Protein AF-A0A935S540-F1 (afdb_monomer)

Structure (mmCIF, N/CA/C/O backbone):
data_AF-A0A935S540-F1
#
_entry.id   AF-A0A935S540-F1
#
loop_
_atom_site.group_PDB
_atom_site.id
_atom_site.type_symbol
_atom_site.label_atom_id
_atom_site.label_alt_id
_atom_site.label_comp_id
_atom_site.label_asym_id
_atom_site.label_entity_id
_atom_site.label_seq_id
_atom_site.pdbx_PDB_ins_code
_atom_site.Cartn_x
_atom_site.Cartn_y
_atom_site.Cartn_z
_atom_site.occupancy
_atom_site.B_iso_or_equiv
_atom_site.auth_seq_id
_atom_site.auth_comp_id
_atom_site.auth_asym_id
_atom_site.auth_atom_id
_atom_site.pdbx_PDB_model_num
ATOM 1 N N . MET A 1 1 ? -3.374 -8.978 -16.978 1.00 36.25 1 MET A N 1
ATOM 2 C CA . MET A 1 1 ? -3.729 -9.030 -15.547 1.00 36.25 1 MET A CA 1
ATOM 3 C C . MET A 1 1 ? -2.697 -9.935 -14.900 1.00 36.25 1 MET A C 1
ATOM 5 O O . MET A 1 1 ? -2.784 -11.145 -15.081 1.00 36.25 1 MET A O 1
ATOM 9 N N . VAL A 1 2 ? -1.645 -9.341 -14.332 1.00 32.84 2 VAL A N 1
ATOM 10 C CA . VAL A 1 2 ? -0.536 -10.065 -13.690 1.00 32.84 2 VAL A CA 1
ATOM 11 C C . VAL A 1 2 ? -1.132 -10.943 -12.593 1.00 32.84 2 VAL A C 1
ATOM 13 O O . VAL A 1 2 ? -1.870 -10.449 -11.747 1.00 32.84 2 VAL A O 1
ATOM 16 N N . LYS A 1 3 ? -0.917 -12.255 -12.696 1.00 37.84 3 LYS A N 1
ATOM 17 C CA . LYS A 1 3 ? -1.525 -13.280 -11.833 1.00 37.84 3 LYS A CA 1
ATOM 18 C C . LYS A 1 3 ? -0.483 -13.985 -10.958 1.00 37.84 3 LYS A C 1
ATOM 20 O O . LYS A 1 3 ? -0.711 -15.105 -10.514 1.00 37.84 3 LYS A O 1
ATOM 25 N N . GLU A 1 4 ? 0.631 -13.308 -10.698 1.00 41.78 4 GLU A N 1
ATOM 26 C CA . GLU A 1 4 ? 1.604 -13.687 -9.679 1.00 41.78 4 GLU A CA 1
ATOM 27 C C . GLU A 1 4 ? 1.694 -12.566 -8.640 1.00 41.78 4 GLU A C 1
ATOM 29 O O . GLU A 1 4 ? 1.962 -11.414 -8.981 1.00 41.78 4 GLU A O 1
ATOM 34 N N . ASN A 1 5 ? 1.421 -12.922 -7.379 1.00 46.16 5 ASN A N 1
ATOM 35 C CA . ASN A 1 5 ? 1.520 -12.046 -6.214 1.00 46.16 5 ASN A CA 1
ATOM 36 C C . ASN A 1 5 ? 2.897 -11.372 -6.182 1.00 46.16 5 ASN A C 1
ATOM 38 O O . ASN A 1 5 ? 3.909 -12.053 -6.010 1.00 46.16 5 ASN A O 1
ATOM 42 N N . LEU A 1 6 ? 2.926 -10.036 -6.205 1.00 43.47 6 LEU A N 1
ATOM 43 C CA . LEU A 1 6 ? 4.128 -9.228 -5.934 1.00 43.47 6 LEU A CA 1
ATOM 44 C C . LEU A 1 6 ? 4.790 -9.575 -4.581 1.00 43.47 6 LEU A C 1
ATOM 46 O O . LEU A 1 6 ? 5.958 -9.264 -4.364 1.00 43.47 6 LEU A O 1
ATOM 50 N N . GLU A 1 7 ? 4.074 -10.282 -3.702 1.00 39.91 7 GLU A N 1
ATOM 51 C CA . GLU A 1 7 ? 4.559 -10.833 -2.435 1.00 39.91 7 GLU A CA 1
ATOM 52 C C . GLU A 1 7 ? 5.747 -11.805 -2.575 1.00 39.91 7 GLU A C 1
ATOM 54 O O . GLU A 1 7 ? 6.586 -11.871 -1.674 1.00 39.91 7 GLU A O 1
ATOM 59 N N . THR A 1 8 ? 5.857 -12.556 -3.683 1.00 41.34 8 THR A N 1
ATOM 60 C CA . THR A 1 8 ? 6.973 -13.506 -3.883 1.00 41.34 8 THR A CA 1
ATOM 61 C C . THR A 1 8 ? 8.304 -12.814 -4.157 1.00 41.34 8 THR A C 1
ATOM 63 O O . THR A 1 8 ? 9.352 -13.448 -4.060 1.00 41.34 8 THR A O 1
ATOM 66 N N . LEU A 1 9 ? 8.263 -11.525 -4.501 1.00 43.78 9 LEU A N 1
ATOM 67 C CA . LEU A 1 9 ? 9.430 -10.684 -4.751 1.00 43.78 9 LEU A CA 1
ATOM 68 C C . LEU A 1 9 ? 9.761 -9.780 -3.556 1.00 43.78 9 LEU A C 1
ATOM 70 O O . LEU A 1 9 ? 10.653 -8.956 -3.659 1.00 43.78 9 LEU A O 1
ATOM 74 N N . THR A 1 10 ? 9.050 -9.854 -2.433 1.00 45.28 10 THR A N 1
ATOM 75 C CA . THR A 1 10 ? 9.336 -8.986 -1.273 1.00 45.28 10 THR A CA 1
ATOM 76 C C . THR A 1 10 ? 9.579 -9.759 0.012 1.00 45.28 10 THR A C 1
ATOM 78 O O . THR A 1 10 ? 10.166 -9.219 0.944 1.00 45.28 10 THR A O 1
ATOM 81 N N . THR A 1 11 ? 9.207 -11.039 0.060 1.00 40.84 11 THR A N 1
ATOM 82 C CA . THR A 1 11 ? 9.425 -11.899 1.225 1.00 40.84 11 THR A CA 1
ATOM 83 C C . THR A 1 11 ? 10.006 -13.239 0.796 1.00 40.84 11 THR A C 1
ATOM 85 O O . THR A 1 11 ? 9.608 -13.793 -0.229 1.00 40.84 11 THR A O 1
ATOM 88 N N . ASN A 1 12 ? 10.981 -13.734 1.569 1.00 39.28 12 ASN A N 1
ATOM 89 C CA . ASN A 1 12 ? 11.615 -15.043 1.403 1.00 39.28 12 ASN A CA 1
ATOM 90 C C . ASN A 1 12 ? 10.596 -16.094 0.939 1.00 39.28 12 ASN A C 1
ATOM 92 O O . ASN A 1 12 ? 9.595 -16.357 1.606 1.00 39.28 12 ASN A O 1
ATOM 96 N N . SER A 1 13 ? 10.879 -16.697 -0.209 1.00 38.62 13 SER A N 1
ATOM 97 C CA . SER A 1 13 ? 10.017 -17.543 -1.040 1.00 38.62 13 SER A CA 1
ATOM 98 C C . SER A 1 13 ? 9.608 -18.896 -0.427 1.00 38.62 13 SER A C 1
ATOM 100 O O . SER A 1 13 ? 9.305 -19.841 -1.151 1.00 38.62 13 SER A O 1
ATOM 102 N N . ILE A 1 14 ? 9.549 -19.010 0.902 1.00 40.66 14 ILE A N 1
ATOM 103 C CA . ILE A 1 14 ? 9.266 -20.264 1.615 1.00 40.66 14 ILE A CA 1
ATOM 104 C C . ILE A 1 14 ? 7.840 -20.305 2.195 1.00 40.66 14 ILE A C 1
ATOM 106 O O . ILE A 1 14 ? 7.310 -21.389 2.422 1.00 40.66 14 ILE A O 1
ATOM 110 N N . VAL A 1 15 ? 7.149 -19.172 2.371 1.00 39.34 15 VAL A N 1
ATOM 111 C CA . VAL A 1 15 ? 5.848 -19.145 3.077 1.00 39.34 15 VAL A CA 1
ATOM 112 C C . VAL A 1 15 ? 4.695 -18.748 2.148 1.00 39.34 15 VAL A C 1
ATOM 114 O O . VAL A 1 15 ? 3.981 -17.771 2.366 1.00 39.34 15 VAL A O 1
ATOM 117 N N . LYS A 1 16 ? 4.495 -19.516 1.071 1.00 35.31 16 LYS A N 1
ATOM 118 C CA . LYS A 1 16 ? 3.289 -19.413 0.230 1.00 35.31 16 LYS A CA 1
ATOM 119 C C . LYS A 1 16 ? 2.093 -20.036 0.975 1.00 35.31 16 LYS A C 1
ATOM 121 O O . LYS A 1 16 ? 2.147 -21.203 1.347 1.00 35.31 16 LYS A O 1
ATOM 126 N N . ASN A 1 17 ? 1.009 -19.274 1.149 1.00 40.09 17 ASN A N 1
ATOM 127 C CA . ASN A 1 17 ? -0.335 -19.751 1.531 1.00 40.09 17 ASN A CA 1
ATOM 128 C C . ASN A 1 17 ? -0.439 -20.665 2.762 1.00 40.09 17 ASN A C 1
ATOM 130 O O . ASN A 1 17 ? -1.097 -21.705 2.734 1.00 40.09 17 ASN A O 1
ATOM 134 N N . THR A 1 18 ? 0.138 -20.259 3.886 1.00 36.25 18 THR A N 1
ATOM 135 C CA . THR A 1 18 ? -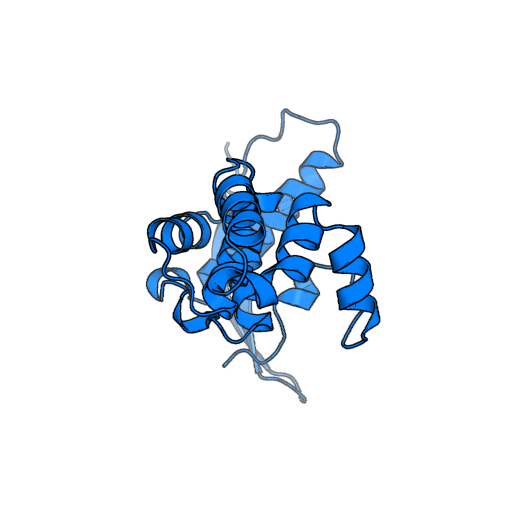0.146 -20.923 5.160 1.00 36.25 18 THR A CA 1
ATOM 136 C C . THR A 1 18 ? -0.569 -19.896 6.197 1.00 36.25 18 THR A C 1
ATOM 138 O O . THR A 1 18 ? -0.041 -18.789 6.228 1.00 36.25 18 THR A O 1
ATOM 141 N N . LYS A 1 19 ? -1.476 -20.288 7.103 1.00 38.88 19 LYS A N 1
ATOM 142 C CA . LYS A 1 19 ? -1.792 -19.550 8.345 1.00 38.88 19 LYS A CA 1
ATOM 143 C C . LYS A 1 19 ? -0.531 -19.132 9.131 1.00 38.88 19 LYS A C 1
ATOM 145 O O . LYS A 1 19 ? -0.594 -18.240 9.964 1.00 38.88 19 LYS A O 1
ATOM 150 N N . TYR A 1 20 ? 0.619 -19.752 8.851 1.00 34.72 20 TYR A N 1
ATOM 151 C CA . TYR A 1 20 ? 1.930 -19.376 9.373 1.00 34.72 20 TYR A CA 1
ATOM 152 C C . TYR A 1 20 ? 2.442 -18.012 8.880 1.00 34.72 20 TYR A C 1
ATOM 154 O O . TYR A 1 20 ? 3.154 -17.359 9.635 1.00 34.72 20 TYR A O 1
ATOM 162 N N . LYS A 1 21 ? 2.067 -17.539 7.679 1.00 39.66 21 LYS A N 1
ATOM 163 C CA . LYS A 1 21 ? 2.418 -16.189 7.191 1.00 39.66 21 LYS A CA 1
ATOM 164 C C . LYS A 1 21 ? 1.768 -15.103 8.051 1.00 39.66 21 LYS A C 1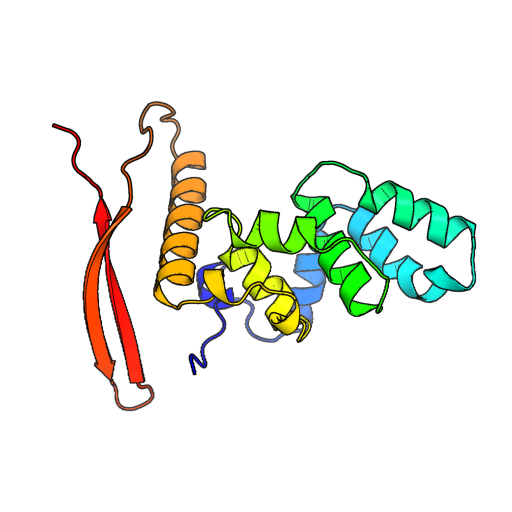
ATOM 166 O O . LYS A 1 21 ? 2.434 -14.142 8.415 1.00 39.66 21 LYS A O 1
ATOM 171 N N . ASP A 1 22 ? 0.506 -15.294 8.432 1.00 45.59 22 ASP A N 1
ATOM 172 C CA . ASP A 1 22 ? -0.214 -14.363 9.310 1.00 45.59 22 ASP A CA 1
ATOM 173 C C . ASP A 1 22 ? 0.398 -14.337 10.718 1.00 45.59 22 ASP A C 1
ATOM 175 O O . ASP A 1 22 ? 0.541 -13.273 11.311 1.00 45.59 22 ASP A O 1
ATOM 179 N N . VAL A 1 23 ? 0.832 -15.494 11.232 1.00 40.94 23 VAL A N 1
ATOM 180 C CA . VAL A 1 23 ? 1.499 -15.608 12.542 1.00 40.94 23 VAL A CA 1
ATOM 181 C C . VAL A 1 23 ? 2.906 -14.991 12.534 1.00 40.94 23 VAL A C 1
ATOM 183 O O . VAL A 1 23 ? 3.285 -14.335 13.501 1.00 40.94 23 VAL A O 1
ATOM 186 N N . LEU A 1 24 ? 3.676 -15.154 11.453 1.00 37.06 24 LEU A N 1
ATOM 187 C CA . LEU A 1 24 ? 4.988 -14.513 11.300 1.00 37.06 24 LEU A CA 1
ATOM 188 C C . LEU A 1 24 ? 4.855 -12.993 11.128 1.00 37.06 24 LEU A C 1
ATOM 190 O O . LEU A 1 24 ? 5.550 -12.251 11.813 1.00 37.06 24 LEU A O 1
ATOM 194 N N . ASN A 1 25 ? 3.899 -12.530 10.317 1.00 48.19 25 ASN A N 1
ATOM 195 C CA . ASN A 1 25 ? 3.610 -11.103 10.161 1.00 48.19 25 ASN A CA 1
ATOM 196 C C . ASN A 1 25 ? 3.117 -10.458 11.463 1.00 48.19 25 ASN A C 1
ATOM 198 O O . ASN A 1 25 ? 3.492 -9.326 11.744 1.00 48.19 25 ASN A O 1
ATOM 202 N N . LEU A 1 26 ? 2.325 -11.159 12.284 1.00 45.06 26 LEU A N 1
ATOM 203 C CA . LEU A 1 26 ? 1.968 -10.683 13.625 1.00 45.06 26 LEU A CA 1
ATOM 204 C C . LEU A 1 26 ? 3.214 -10.544 14.514 1.00 45.06 26 LEU A C 1
ATOM 206 O O . LEU A 1 26 ? 3.330 -9.571 15.245 1.00 45.06 26 LEU A O 1
ATOM 210 N N . ASN A 1 27 ? 4.178 -11.462 14.446 1.00 43.59 27 ASN A N 1
ATOM 211 C CA . ASN A 1 27 ? 5.395 -11.364 15.262 1.00 43.59 27 ASN A CA 1
ATOM 212 C C . ASN A 1 27 ? 6.397 -10.303 14.765 1.00 43.59 27 ASN A C 1
ATOM 214 O O . ASN A 1 27 ? 7.197 -9.819 15.564 1.00 43.59 27 ASN A O 1
ATOM 218 N N . GLU A 1 28 ? 6.353 -9.924 13.485 1.00 50.78 28 GLU A N 1
ATOM 219 C CA . GLU A 1 28 ? 7.199 -8.866 12.909 1.00 50.78 28 GLU A CA 1
ATOM 220 C C . GLU A 1 28 ? 6.551 -7.472 12.949 1.00 50.78 28 GLU A C 1
ATOM 222 O O . GLU A 1 28 ? 7.249 -6.454 12.928 1.00 50.78 28 GLU A O 1
ATOM 227 N N . GLN A 1 29 ? 5.220 -7.394 13.040 1.00 59.34 29 GLN A N 1
ATOM 228 C CA . GLN A 1 29 ? 4.514 -6.130 13.222 1.00 59.34 29 GLN A CA 1
ATOM 229 C C . GLN A 1 29 ? 4.789 -5.556 14.612 1.00 59.34 29 GLN A C 1
ATOM 231 O O . GLN A 1 29 ? 4.805 -6.261 15.623 1.00 59.34 29 GLN A O 1
ATOM 236 N N . GLN A 1 30 ? 4.987 -4.235 14.676 1.00 71.50 30 GLN A N 1
ATOM 237 C CA . GLN A 1 30 ? 5.183 -3.561 15.956 1.00 71.50 30 GLN A CA 1
ATOM 238 C C . GLN A 1 30 ? 4.014 -3.890 16.893 1.00 71.50 30 GLN A C 1
ATOM 240 O O . GLN A 1 30 ? 2.857 -3.759 16.500 1.00 71.50 30 GLN A O 1
ATOM 245 N N . LEU A 1 31 ? 4.318 -4.267 18.143 1.00 81.75 31 LEU A N 1
ATOM 246 C CA . LEU A 1 31 ? 3.348 -4.684 19.171 1.00 81.75 31 LEU A CA 1
ATOM 247 C C . LEU A 1 31 ? 2.075 -3.820 19.203 1.00 81.75 31 LEU A C 1
ATOM 249 O O . LEU A 1 31 ? 0.972 -4.338 19.353 1.00 81.75 31 LEU A O 1
ATOM 253 N N . LEU A 1 32 ? 2.217 -2.505 19.015 1.00 86.06 32 LEU A N 1
ATOM 254 C CA . LEU A 1 32 ? 1.108 -1.549 18.981 1.00 86.06 32 LEU A CA 1
ATOM 255 C C . LEU A 1 32 ? 0.094 -1.810 17.854 1.00 86.06 32 LEU A C 1
ATOM 257 O O . LEU A 1 32 ? -1.106 -1.655 18.076 1.00 86.06 32 LEU A O 1
ATOM 261 N N . VAL A 1 33 ? 0.552 -2.223 16.672 1.00 86.50 33 VAL A N 1
ATOM 262 C CA . VAL A 1 33 ? -0.308 -2.583 15.534 1.00 86.50 33 VAL A CA 1
ATOM 263 C C . VAL A 1 33 ? -1.081 -3.865 15.843 1.00 86.50 33 VAL A C 1
ATOM 265 O O . VAL A 1 33 ? -2.287 -3.916 15.613 1.00 86.50 33 VAL A O 1
ATOM 268 N N . ASN A 1 34 ? -0.434 -4.862 16.454 1.00 87.31 34 ASN A N 1
ATOM 269 C CA . ASN A 1 34 ? -1.106 -6.099 16.871 1.00 87.31 34 ASN A CA 1
ATOM 270 C C . ASN A 1 34 ? -2.201 -5.826 17.902 1.00 87.31 34 ASN A C 1
ATOM 272 O O . ASN A 1 34 ? -3.318 -6.326 17.777 1.00 87.31 34 ASN A O 1
ATOM 276 N N . PHE A 1 35 ? -1.906 -4.987 18.900 1.00 89.44 35 PHE A N 1
ATOM 277 C CA . PHE A 1 35 ? -2.911 -4.553 19.868 1.00 89.44 35 PHE A CA 1
ATOM 278 C C . PHE A 1 35 ? -4.076 -3.834 19.186 1.00 89.44 35 PHE A C 1
ATOM 280 O O . PHE A 1 35 ? -5.231 -4.126 19.491 1.00 89.44 35 PHE A O 1
ATOM 287 N N . ALA A 1 36 ? -3.801 -2.943 18.230 1.00 91.94 36 ALA A N 1
ATOM 288 C CA . ALA A 1 36 ? -4.851 -2.284 17.463 1.00 91.94 36 ALA A CA 1
ATOM 289 C C . ALA A 1 36 ? -5.694 -3.282 16.652 1.00 91.94 36 ALA A C 1
ATOM 291 O O . ALA A 1 36 ? -6.910 -3.123 16.582 1.00 91.94 36 ALA A O 1
ATOM 292 N N . HIS A 1 37 ? -5.082 -4.328 16.092 1.00 90.88 37 HIS A N 1
ATOM 293 C CA . HIS A 1 37 ? -5.784 -5.386 15.367 1.00 90.88 37 HIS A CA 1
ATOM 294 C C . HIS A 1 37 ? -6.761 -6.145 16.273 1.00 90.88 37 HIS A C 1
ATOM 296 O O . HIS A 1 37 ? -7.925 -6.317 15.920 1.00 90.88 37 HIS A O 1
ATOM 302 N N . ILE A 1 38 ? -6.307 -6.539 17.468 1.00 91.44 38 ILE A N 1
ATOM 303 C CA . ILE A 1 38 ? -7.125 -7.239 18.471 1.00 91.44 38 ILE A CA 1
ATOM 304 C C . ILE A 1 38 ? -8.292 -6.362 18.941 1.00 91.44 38 ILE A C 1
ATOM 306 O O . ILE A 1 38 ? -9.398 -6.856 19.151 1.00 91.44 38 ILE A O 1
ATOM 310 N N . LEU A 1 39 ? -8.055 -5.060 19.107 1.00 93.75 39 LEU A N 1
ATOM 311 C CA . LEU A 1 39 ? -9.043 -4.122 19.640 1.00 93.75 39 LEU A CA 1
ATOM 312 C C . LEU A 1 39 ? -9.992 -3.552 18.581 1.00 93.75 39 LEU A C 1
ATOM 314 O O . LEU A 1 39 ? -11.001 -2.942 18.932 1.00 93.75 39 LEU A O 1
ATOM 318 N N . MET A 1 40 ? -9.705 -3.765 17.297 1.00 93.94 40 MET A N 1
ATOM 319 C CA . MET A 1 40 ? -10.484 -3.219 16.189 1.00 93.94 40 MET A CA 1
ATOM 320 C C . MET A 1 40 ? -11.986 -3.553 16.233 1.00 93.94 40 MET A C 1
ATOM 322 O O . MET A 1 40 ? -12.784 -2.646 15.981 1.00 93.94 40 MET A O 1
ATOM 326 N N . PRO A 1 41 ? -12.425 -4.774 16.613 1.00 94.56 41 PRO A N 1
ATOM 327 C CA . PRO A 1 41 ? -13.852 -5.082 16.750 1.00 94.56 41 PRO A CA 1
ATOM 328 C C . PRO A 1 41 ? -14.582 -4.173 17.748 1.00 94.56 41 PRO A C 1
ATOM 330 O O . PRO A 1 41 ? -15.776 -3.924 17.599 1.00 94.56 41 PRO A O 1
ATOM 333 N N . PHE A 1 42 ? -13.861 -3.637 18.737 1.00 95.38 42 PHE A N 1
ATOM 334 C CA . PHE A 1 42 ? -14.405 -2.761 19.770 1.00 95.38 42 PHE A CA 1
ATOM 335 C C . PHE A 1 42 ? -14.315 -1.273 19.412 1.00 95.38 42 PHE A C 1
ATOM 337 O O . PHE A 1 42 ? -14.774 -0.438 20.187 1.00 95.38 42 PHE A O 1
ATOM 344 N N . TYR A 1 43 ? -13.782 -0.912 18.237 1.00 94.75 43 TYR A N 1
ATOM 345 C CA . TYR A 1 43 ? -13.548 0.484 17.842 1.00 94.75 43 TYR A CA 1
ATOM 346 C C . TYR A 1 43 ? -14.808 1.364 17.912 1.00 94.75 43 TYR A C 1
ATOM 348 O O . TYR A 1 43 ? -14.726 2.548 18.228 1.00 94.75 43 TYR A O 1
ATOM 356 N N . LYS A 1 44 ? -15.986 0.800 17.612 1.00 91.94 44 LYS A N 1
ATOM 357 C CA . LYS A 1 44 ? -17.269 1.530 17.633 1.00 91.94 44 LYS A CA 1
ATOM 358 C C . LYS A 1 44 ? -18.030 1.403 18.955 1.00 91.94 44 LYS A C 1
ATOM 360 O O . LYS A 1 44 ? -18.951 2.181 19.181 1.00 91.94 44 LYS A O 1
ATOM 365 N N . THR A 1 45 ? -17.693 0.419 19.787 1.00 94.44 45 THR A N 1
ATOM 366 C CA . THR A 1 45 ? -18.459 0.064 20.994 1.00 94.44 45 THR A CA 1
ATOM 367 C C . THR A 1 45 ? -17.771 0.490 22.286 1.00 94.44 45 THR A C 1
ATOM 369 O O . THR A 1 45 ? -18.454 0.714 23.278 1.00 94.4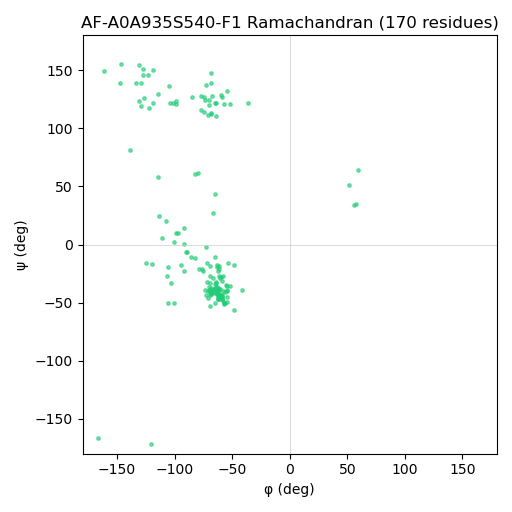4 45 THR A O 1
ATOM 372 N N . ASP A 1 46 ? -16.439 0.595 22.291 1.00 95.94 46 ASP A N 1
ATOM 373 C CA . ASP A 1 46 ? -15.635 0.968 23.454 1.00 95.94 46 ASP A CA 1
ATOM 374 C C . ASP A 1 46 ? -14.792 2.217 23.150 1.00 95.94 46 ASP A C 1
ATOM 376 O O . ASP A 1 46 ? -13.901 2.222 22.296 1.00 95.94 46 ASP A O 1
ATOM 380 N N . GLU A 1 47 ? -15.061 3.289 23.894 1.00 94.75 47 GLU A N 1
ATOM 381 C CA . GLU A 1 47 ? -14.383 4.576 23.743 1.00 94.75 47 GLU A CA 1
ATOM 382 C C . GLU A 1 47 ? -12.880 4.499 24.073 1.00 94.75 47 GLU A C 1
ATOM 384 O O . GLU A 1 47 ? -12.069 5.173 23.437 1.00 94.75 47 GLU A O 1
ATOM 389 N N . LYS A 1 48 ? -12.458 3.647 25.015 1.00 94.12 48 LYS A N 1
ATOM 390 C CA . LYS A 1 48 ? -11.033 3.467 25.340 1.00 94.12 48 LYS A CA 1
ATOM 391 C C . LYS A 1 48 ? -10.302 2.744 24.216 1.00 94.12 48 LYS A C 1
ATOM 393 O O . LYS A 1 48 ? -9.176 3.123 23.886 1.00 94.12 48 LYS A O 1
ATOM 398 N N . ALA A 1 49 ? -10.938 1.736 23.615 1.00 93.50 49 ALA A N 1
ATOM 399 C CA . ALA A 1 49 ? -10.382 1.033 22.460 1.00 93.50 49 ALA A CA 1
ATOM 400 C C . ALA A 1 49 ? -10.188 1.997 21.282 1.00 93.50 49 ALA A C 1
ATOM 402 O O . ALA A 1 49 ? -9.097 2.068 20.710 1.00 93.50 49 ALA A O 1
ATOM 403 N N . LYS A 1 50 ? -11.206 2.815 20.991 1.00 94.75 50 LYS A N 1
ATOM 404 C CA . LYS A 1 50 ? -11.135 3.874 19.980 1.00 94.75 50 LYS A CA 1
ATOM 405 C C . LYS A 1 50 ? -9.989 4.851 20.241 1.00 94.75 50 LYS A C 1
ATOM 407 O O . LYS A 1 50 ? -9.161 5.074 19.362 1.00 94.75 50 LYS A O 1
ATOM 412 N N . GLN A 1 51 ? -9.885 5.383 21.460 1.00 94.00 51 GLN A N 1
ATOM 413 C CA . GLN A 1 51 ? -8.825 6.326 21.829 1.00 94.00 51 GLN A CA 1
ATOM 414 C C . GLN A 1 51 ? -7.422 5.738 21.680 1.00 94.00 51 GLN A C 1
ATOM 416 O O . GLN A 1 51 ? -6.500 6.451 21.278 1.00 94.00 51 GLN A O 1
ATOM 421 N N . LEU A 1 52 ? -7.233 4.459 22.013 1.00 91.94 52 LEU A N 1
ATOM 422 C CA . LEU A 1 52 ? -5.951 3.789 21.816 1.00 91.94 52 LEU A CA 1
ATOM 423 C C . LEU A 1 52 ? -5.622 3.684 20.324 1.00 91.94 52 LEU A C 1
ATOM 425 O O . LEU A 1 52 ? -4.539 4.092 19.909 1.00 91.94 52 LEU A O 1
ATOM 429 N N . ILE A 1 53 ? -6.564 3.189 19.521 1.00 94.00 53 ILE A N 1
ATOM 430 C CA . ILE A 1 53 ? -6.395 3.015 18.075 1.00 94.00 53 ILE A CA 1
ATOM 431 C C . ILE A 1 53 ? -6.090 4.361 17.402 1.00 94.00 53 ILE A C 1
ATOM 433 O O . ILE A 1 53 ? -5.131 4.460 16.636 1.00 94.00 53 ILE A O 1
ATOM 437 N N . ASP A 1 54 ? -6.817 5.421 17.760 1.00 92.50 54 ASP A N 1
ATOM 438 C CA . ASP A 1 54 ? -6.599 6.773 17.239 1.00 92.50 54 ASP A CA 1
ATOM 439 C C . ASP A 1 54 ? -5.225 7.343 17.640 1.00 92.50 54 ASP A C 1
ATOM 441 O O . ASP A 1 54 ? -4.627 8.116 16.888 1.00 92.50 54 ASP A O 1
ATOM 445 N N . LYS A 1 55 ? -4.696 6.982 18.819 1.00 91.56 55 LYS A N 1
ATOM 446 C CA . LYS A 1 55 ? -3.336 7.359 19.241 1.00 91.56 55 LYS A CA 1
ATOM 447 C C . LYS A 1 55 ? -2.277 6.613 18.439 1.00 91.56 55 LYS A C 1
ATOM 449 O O . LYS A 1 55 ? -1.338 7.247 17.964 1.00 91.56 55 LYS A O 1
ATOM 454 N N . VAL A 1 56 ? -2.437 5.301 18.259 1.00 90.94 56 VAL A N 1
ATOM 455 C CA . VAL A 1 56 ? -1.502 4.476 17.477 1.00 90.94 56 VAL A CA 1
ATOM 456 C C . VAL A 1 56 ? -1.465 4.945 16.019 1.00 90.94 56 VAL A C 1
ATOM 458 O O . VAL A 1 56 ? -0.385 5.113 15.458 1.00 90.94 56 VAL A O 1
ATOM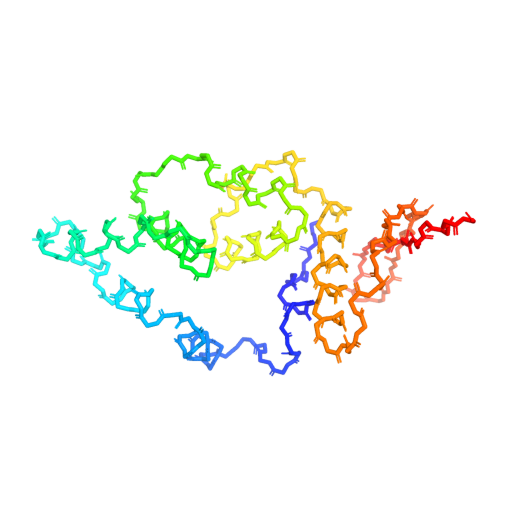 461 N N . ALA A 1 57 ? -2.619 5.279 15.436 1.00 89.94 57 ALA A N 1
ATOM 462 C CA . ALA A 1 57 ? -2.727 5.788 14.067 1.00 89.94 57 ALA A CA 1
ATOM 463 C C . ALA A 1 57 ? -2.019 7.140 13.833 1.00 89.94 57 ALA A C 1
ATOM 465 O O . ALA A 1 57 ? -1.729 7.492 12.691 1.00 89.94 57 ALA A O 1
ATOM 466 N N . LYS A 1 58 ? -1.730 7.911 14.892 1.00 89.69 58 LYS A N 1
ATOM 467 C CA . LYS A 1 58 ? -1.029 9.207 14.811 1.00 89.69 58 LYS A CA 1
ATOM 468 C C . LYS A 1 58 ? 0.492 9.090 14.921 1.00 89.69 58 LYS A C 1
ATOM 470 O O . LYS A 1 58 ? 1.185 10.099 14.767 1.00 89.69 58 LYS A O 1
ATOM 475 N N . ILE A 1 59 ? 1.024 7.902 15.211 1.00 88.06 59 ILE A N 1
ATOM 476 C CA . ILE A 1 59 ? 2.467 7.704 15.342 1.00 88.06 59 ILE A CA 1
ATOM 477 C C . ILE A 1 59 ? 3.112 7.832 13.959 1.00 88.06 59 ILE A C 1
ATOM 479 O O . ILE A 1 59 ? 2.815 7.069 13.043 1.00 88.06 59 ILE A O 1
ATOM 483 N N . LYS A 1 60 ? 4.030 8.796 13.817 1.00 84.25 60 LYS A N 1
ATOM 484 C CA . LYS A 1 60 ? 4.768 9.072 12.575 1.00 84.25 60 LYS A CA 1
ATOM 485 C C . LYS A 1 60 ? 5.932 8.095 12.384 1.00 84.25 60 LYS A C 1
ATOM 487 O O . LYS A 1 60 ? 7.093 8.490 12.383 1.00 84.25 60 LYS A O 1
ATOM 492 N N . ASN A 1 61 ? 5.608 6.815 12.271 1.00 81.62 61 ASN A N 1
ATOM 493 C CA . ASN A 1 61 ? 6.541 5.754 11.916 1.00 81.62 61 ASN A CA 1
ATOM 494 C C . ASN A 1 61 ? 5.896 4.929 10.803 1.00 81.62 61 ASN A C 1
ATOM 496 O O . ASN A 1 61 ? 4.804 4.409 11.009 1.00 81.62 61 ASN A O 1
ATOM 500 N N . ASP A 1 62 ? 6.551 4.791 9.650 1.00 78.50 62 ASP A N 1
ATOM 501 C CA . ASP A 1 62 ? 5.985 4.082 8.496 1.00 78.50 62 ASP A CA 1
ATOM 502 C C . ASP A 1 62 ? 5.660 2.608 8.780 1.00 78.50 62 ASP A C 1
ATOM 504 O O . ASP A 1 62 ? 4.688 2.086 8.235 1.00 78.50 62 ASP A O 1
ATOM 508 N N . GLN A 1 63 ? 6.393 1.966 9.697 1.00 80.56 63 GLN A N 1
ATOM 509 C CA . GLN A 1 63 ? 6.122 0.593 10.141 1.00 80.56 63 GLN A CA 1
ATOM 510 C C . GLN A 1 63 ? 4.833 0.466 10.969 1.00 80.56 63 GLN A C 1
ATOM 512 O O . GLN A 1 63 ? 4.314 -0.636 11.113 1.00 80.56 63 GLN A O 1
ATOM 517 N N . ILE A 1 64 ? 4.310 1.568 11.518 1.00 85.00 64 ILE A N 1
ATOM 518 C CA . ILE A 1 64 ? 3.005 1.608 12.200 1.00 85.00 64 ILE A CA 1
ATOM 519 C C . ILE A 1 64 ? 1.951 2.196 11.269 1.00 85.00 64 ILE A C 1
ATOM 521 O O . ILE A 1 64 ? 0.873 1.636 11.102 1.00 85.00 64 ILE A O 1
ATOM 525 N N . MET A 1 65 ? 2.256 3.345 10.673 1.00 87.50 65 MET A N 1
ATOM 526 C CA . MET A 1 65 ? 1.298 4.189 9.975 1.00 87.50 65 MET A CA 1
ATOM 527 C C . MET A 1 65 ? 0.698 3.486 8.755 1.00 87.50 65 MET A C 1
ATOM 529 O O . MET A 1 65 ? -0.515 3.565 8.562 1.00 87.50 65 MET A O 1
ATOM 533 N N . MET A 1 66 ? 1.500 2.752 7.974 1.00 87.56 66 MET A N 1
ATOM 534 C CA . MET A 1 66 ? 0.983 2.012 6.822 1.00 87.56 66 MET A CA 1
ATOM 535 C C . MET A 1 66 ? 0.092 0.828 7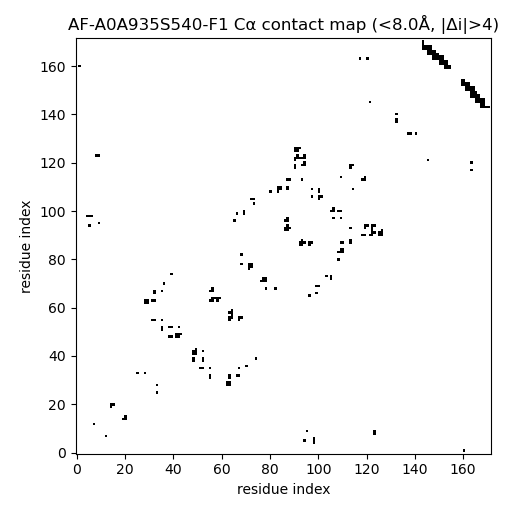.240 1.00 87.56 66 MET A C 1
ATOM 537 O O . MET A 1 66 ? -1.058 0.798 6.793 1.00 87.56 66 MET A O 1
ATOM 541 N N . PRO A 1 67 ? 0.520 -0.100 8.124 1.00 88.94 67 PRO A N 1
ATOM 542 C CA . PRO A 1 67 ? -0.367 -1.165 8.599 1.00 88.94 67 PRO A CA 1
ATOM 543 C C . PRO A 1 67 ? -1.642 -0.643 9.265 1.00 88.94 67 PRO A C 1
ATOM 545 O O . PRO A 1 67 ? -2.726 -1.167 9.018 1.00 88.94 67 PRO A O 1
ATOM 548 N N . MET A 1 68 ? -1.545 0.432 10.055 1.00 91.44 68 MET A N 1
ATOM 549 C CA . MET A 1 68 ? -2.713 1.074 10.661 1.00 91.44 68 MET A CA 1
ATOM 550 C C . MET A 1 68 ? -3.662 1.647 9.611 1.00 91.44 68 MET A C 1
ATOM 552 O O . MET A 1 68 ? -4.871 1.469 9.730 1.00 91.44 68 MET A O 1
ATOM 556 N N . PHE A 1 69 ? -3.144 2.300 8.567 1.00 92.12 69 PHE A N 1
ATOM 557 C CA . PHE A 1 69 ? -3.965 2.799 7.465 1.00 92.12 69 PHE A CA 1
ATOM 558 C C . PHE A 1 69 ? -4.755 1.665 6.797 1.00 92.12 69 PHE A C 1
ATOM 560 O O . PHE A 1 69 ? -5.970 1.781 6.628 1.00 92.12 69 PHE A O 1
ATOM 567 N N . VAL A 1 70 ? -4.086 0.553 6.469 1.00 90.81 70 VAL A N 1
ATOM 568 C CA . VAL A 1 70 ? -4.717 -0.625 5.850 1.00 90.81 70 VAL A CA 1
ATOM 569 C C . VAL A 1 70 ? -5.767 -1.231 6.784 1.00 90.81 70 VAL A C 1
ATOM 571 O O . VAL A 1 70 ? -6.903 -1.456 6.370 1.00 90.81 70 VAL A O 1
ATOM 574 N N . LEU A 1 71 ? -5.431 -1.412 8.065 1.00 91.81 71 LEU A N 1
ATOM 575 C CA . LEU A 1 71 ? -6.328 -1.960 9.083 1.00 91.81 71 LEU A CA 1
ATOM 576 C C . LEU A 1 71 ? -7.603 -1.120 9.251 1.00 91.81 71 LEU A C 1
ATOM 578 O O . LEU A 1 71 ? -8.711 -1.657 9.300 1.00 91.81 71 LEU A O 1
ATOM 582 N N . LEU A 1 72 ? -7.464 0.201 9.320 1.00 92.88 72 LEU A N 1
ATOM 583 C CA . LEU A 1 72 ? -8.587 1.122 9.476 1.00 92.88 72 LEU A CA 1
ATOM 584 C C . LEU A 1 72 ? -9.463 1.150 8.214 1.00 92.88 72 LEU A C 1
ATOM 586 O O . LEU A 1 72 ? -10.689 1.070 8.320 1.00 92.88 72 LEU A O 1
ATOM 590 N N . LYS A 1 73 ? -8.860 1.165 7.014 1.00 91.88 73 LYS A N 1
ATOM 591 C CA . LYS A 1 73 ? -9.606 1.063 5.747 1.00 91.88 73 LYS A CA 1
ATOM 592 C C . LYS A 1 73 ? -10.352 -0.268 5.622 1.00 91.88 73 LYS A C 1
ATOM 594 O O . LYS A 1 73 ? -11.524 -0.252 5.255 1.00 91.88 73 LYS A O 1
ATOM 599 N N . LYS A 1 74 ? -9.734 -1.393 6.002 1.00 92.00 74 LYS A N 1
ATOM 600 C CA . LYS A 1 74 ? -10.374 -2.723 6.044 1.00 92.00 74 LYS A CA 1
ATOM 601 C C . LYS A 1 74 ? -11.647 -2.728 6.891 1.00 92.00 74 LYS A C 1
ATOM 603 O O . LYS A 1 74 ? -12.625 -3.381 6.544 1.00 92.00 74 LYS A O 1
ATOM 608 N N . ASN A 1 75 ? -11.655 -1.955 7.975 1.00 92.12 75 ASN A N 1
ATOM 609 C CA . ASN A 1 75 ? -12.795 -1.825 8.883 1.00 92.12 75 ASN A CA 1
ATOM 610 C C . ASN A 1 75 ? -13.740 -0.668 8.517 1.00 92.12 75 ASN A C 1
ATOM 612 O O . ASN A 1 75 ? -14.602 -0.291 9.313 1.00 92.12 75 ASN A O 1
ATOM 616 N N . SER A 1 76 ? -13.612 -0.120 7.302 1.00 90.75 76 SER A N 1
ATOM 617 C CA . SER A 1 76 ? -14.441 0.977 6.790 1.00 90.75 76 SER A CA 1
ATOM 618 C C . SER A 1 76 ? -14.423 2.218 7.696 1.00 90.75 76 SER A C 1
ATOM 620 O O . SER A 1 76 ? -15.429 2.915 7.833 1.00 90.75 76 SER A O 1
ATOM 622 N N . ILE A 1 77 ? -13.286 2.486 8.344 1.00 90.44 77 ILE A N 1
ATOM 623 C CA . ILE A 1 77 ? -13.065 3.707 9.120 1.00 90.44 77 ILE A CA 1
ATOM 624 C C . ILE A 1 77 ? -12.584 4.793 8.158 1.00 90.44 77 ILE A C 1
ATOM 626 O O . ILE A 1 77 ? -11.637 4.601 7.390 1.00 90.44 77 ILE A O 1
ATOM 630 N N . THR A 1 78 ? -13.262 5.940 8.181 1.00 83.12 78 THR A N 1
ATOM 631 C CA . THR A 1 78 ? -12.936 7.072 7.314 1.00 83.12 78 THR A CA 1
ATOM 632 C C . THR A 1 78 ? -11.558 7.618 7.665 1.00 83.12 78 THR A C 1
ATOM 634 O O . THR A 1 78 ? -11.311 8.057 8.785 1.00 83.12 78 THR A O 1
ATOM 637 N N . LEU A 1 79 ? -10.669 7.620 6.677 1.00 83.06 79 LEU A N 1
ATOM 638 C CA . LEU A 1 79 ? -9.323 8.169 6.769 1.00 83.06 79 LEU A CA 1
ATOM 639 C C . LEU A 1 79 ? -9.091 9.144 5.629 1.00 83.06 79 LEU A C 1
ATOM 641 O O . LEU A 1 79 ? -9.657 8.976 4.550 1.00 83.06 79 LEU A O 1
ATOM 645 N N . ASN A 1 80 ? -8.226 10.126 5.870 1.00 77.56 80 ASN A N 1
ATOM 646 C CA . ASN A 1 80 ? -7.765 11.013 4.817 1.00 77.56 80 ASN A CA 1
ATOM 647 C C . ASN A 1 80 ? -6.891 10.230 3.821 1.00 77.56 80 ASN A C 1
ATOM 649 O O . ASN A 1 80 ? -5.924 9.571 4.211 1.00 77.56 80 ASN A O 1
ATOM 653 N N . ASP A 1 81 ? -7.218 10.334 2.536 1.00 76.00 81 ASP A N 1
ATOM 654 C CA . ASP A 1 81 ? -6.545 9.618 1.452 1.00 76.00 81 ASP A CA 1
ATOM 655 C C . ASP A 1 81 ? -5.141 10.170 1.133 1.00 76.00 81 ASP A C 1
ATOM 657 O O . ASP A 1 81 ? -4.408 9.586 0.333 1.00 76.00 81 ASP A O 1
ATOM 661 N N . THR A 1 82 ? -4.699 11.240 1.810 1.00 87.56 82 THR A N 1
ATOM 662 C CA . THR A 1 82 ? -3.326 11.767 1.701 1.00 87.56 82 THR A CA 1
ATOM 663 C C . THR A 1 82 ? -2.260 10.689 1.925 1.00 87.56 82 THR A C 1
ATOM 665 O O . THR A 1 82 ? -1.229 10.709 1.255 1.00 87.56 82 THR A O 1
ATOM 668 N N . LEU A 1 83 ? -2.501 9.725 2.823 1.00 88.50 83 LEU A N 1
ATOM 669 C CA . LEU A 1 83 ? -1.552 8.638 3.094 1.00 88.50 83 LEU A CA 1
ATOM 670 C C . LEU A 1 83 ? -1.446 7.638 1.937 1.00 88.50 83 LEU A C 1
ATOM 672 O O . LEU A 1 83 ? -0.344 7.189 1.626 1.00 88.50 83 LEU A O 1
ATOM 676 N N . ALA A 1 84 ? -2.555 7.340 1.254 1.00 91.50 84 ALA A N 1
ATOM 677 C CA . ALA A 1 84 ? -2.531 6.467 0.083 1.00 91.50 84 ALA A CA 1
ATOM 678 C C . ALA A 1 84 ? -1.672 7.077 -1.030 1.00 91.50 84 ALA A C 1
ATOM 680 O O . ALA A 1 84 ? -0.804 6.407 -1.588 1.00 91.50 84 ALA A O 1
ATOM 681 N N . ASN A 1 85 ? -1.847 8.376 -1.286 1.00 93.44 85 ASN A N 1
ATOM 682 C CA . ASN A 1 85 ? -1.015 9.112 -2.237 1.00 93.44 85 ASN A CA 1
ATOM 683 C C . ASN A 1 85 ? 0.451 9.186 -1.799 1.00 93.44 85 ASN A C 1
ATOM 685 O O . ASN A 1 85 ? 1.341 9.023 -2.631 1.00 93.44 85 ASN A O 1
ATOM 689 N N . TYR A 1 86 ? 0.719 9.406 -0.509 1.00 91.69 86 TYR A N 1
ATOM 690 C CA . TYR A 1 86 ? 2.080 9.454 0.027 1.00 91.69 86 TYR A CA 1
ATOM 691 C C . TYR A 1 86 ? 2.853 8.157 -0.257 1.00 91.69 86 TYR A C 1
ATOM 693 O O . TYR A 1 86 ? 3.951 8.202 -0.820 1.00 91.69 86 TYR A O 1
ATOM 701 N N . TYR A 1 87 ? 2.258 7.006 0.067 1.00 90.31 87 TYR A N 1
ATOM 702 C CA . TYR A 1 87 ? 2.896 5.706 -0.135 1.00 90.31 87 TYR A CA 1
ATOM 703 C C . TYR A 1 87 ? 2.938 5.279 -1.601 1.00 90.31 87 TYR A C 1
ATOM 705 O O . TYR A 1 87 ? 3.955 4.765 -2.055 1.00 90.31 87 TYR A O 1
ATOM 713 N N . ALA A 1 88 ? 1.886 5.542 -2.377 1.00 92.44 88 ALA A N 1
ATOM 714 C CA . ALA A 1 88 ? 1.868 5.192 -3.795 1.00 92.44 88 ALA A CA 1
ATOM 715 C C . ALA A 1 88 ? 2.857 6.030 -4.624 1.00 92.44 88 ALA A C 1
ATOM 717 O O . ALA A 1 88 ? 3.525 5.515 -5.526 1.00 92.44 88 ALA A O 1
ATOM 718 N N . LYS A 1 89 ? 3.021 7.318 -4.300 1.00 92.31 89 LYS A N 1
ATOM 719 C CA . LYS A 1 89 ? 3.965 8.193 -5.002 1.00 92.31 89 LYS A CA 1
ATOM 720 C C . LYS A 1 89 ? 5.418 7.797 -4.737 1.00 92.31 89 LYS A C 1
ATOM 722 O O . LYS A 1 89 ? 6.226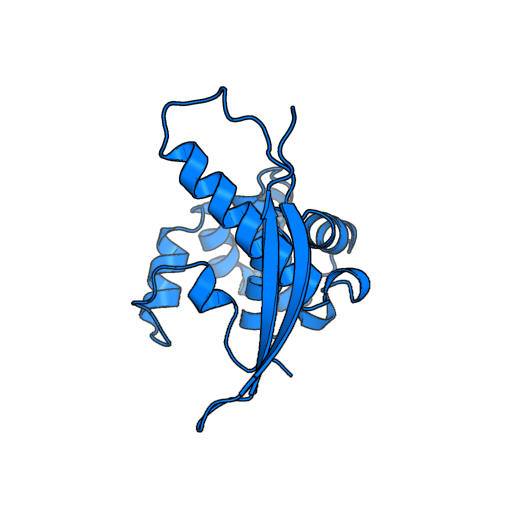 7.841 -5.667 1.00 92.31 89 LYS A O 1
ATOM 727 N N . ASN A 1 90 ? 5.753 7.399 -3.508 1.00 87.12 90 ASN A N 1
ATOM 728 C CA . ASN A 1 90 ? 7.118 7.067 -3.100 1.00 87.12 90 ASN A CA 1
ATOM 729 C C . ASN A 1 90 ? 7.578 5.703 -3.665 1.00 87.12 90 ASN A C 1
ATOM 731 O O . ASN A 1 90 ? 7.090 4.663 -3.230 1.00 87.12 90 ASN A O 1
ATOM 735 N N . PRO A 1 91 ? 8.576 5.659 -4.570 1.00 84.81 91 PRO A N 1
ATOM 736 C CA . PRO A 1 91 ? 9.045 4.405 -5.155 1.00 84.81 91 PRO A CA 1
ATOM 737 C C . PRO A 1 91 ? 9.611 3.397 -4.145 1.00 84.81 91 PRO A C 1
ATOM 739 O O . PRO A 1 91 ? 9.663 2.219 -4.460 1.00 84.81 91 PRO A O 1
ATOM 742 N N . ASN A 1 92 ? 10.040 3.808 -2.952 1.00 80.94 92 ASN A N 1
ATOM 743 C CA . ASN A 1 92 ? 10.595 2.871 -1.965 1.00 80.94 92 ASN A CA 1
ATOM 744 C C . ASN A 1 92 ? 9.510 2.088 -1.213 1.00 80.94 92 ASN A C 1
ATOM 746 O O . ASN A 1 92 ? 9.793 1.035 -0.654 1.00 80.94 92 ASN A O 1
ATOM 750 N N . THR A 1 93 ? 8.278 2.600 -1.183 1.00 82.62 93 THR A N 1
ATOM 751 C CA . THR A 1 93 ? 7.165 2.025 -0.410 1.00 82.62 93 THR A CA 1
ATOM 752 C C . THR A 1 93 ? 5.985 1.611 -1.283 1.00 82.62 93 THR A C 1
ATOM 754 O O . THR A 1 93 ? 5.164 0.814 -0.839 1.00 82.62 93 THR A O 1
ATOM 757 N N . ARG A 1 94 ? 5.917 2.099 -2.528 1.00 88.00 94 ARG A N 1
ATOM 758 C CA . ARG A 1 94 ? 4.824 1.876 -3.482 1.00 88.00 94 ARG A CA 1
ATOM 759 C C . ARG A 1 94 ? 4.420 0.411 -3.617 1.00 88.00 94 ARG A C 1
ATOM 761 O O . ARG A 1 94 ? 3.249 0.105 -3.413 1.00 88.00 94 ARG A O 1
ATOM 768 N N . THR A 1 95 ? 5.351 -0.484 -3.949 1.00 86.38 95 THR A N 1
ATOM 769 C CA . THR A 1 95 ? 5.006 -1.898 -4.150 1.00 86.38 95 THR A CA 1
ATOM 770 C C . THR A 1 95 ? 4.595 -2.580 -2.855 1.00 86.38 95 THR A C 1
ATOM 772 O O . THR A 1 95 ? 3.616 -3.318 -2.863 1.00 86.38 95 THR A O 1
ATOM 775 N N . TYR A 1 96 ? 5.273 -2.295 -1.740 1.00 85.00 96 TYR A N 1
ATOM 776 C CA . TYR A 1 96 ? 4.881 -2.844 -0.440 1.00 85.00 96 TYR A CA 1
ATOM 777 C C . TYR A 1 96 ? 3.459 -2.406 -0.055 1.00 85.00 96 TYR A C 1
ATOM 779 O O . TYR A 1 96 ? 2.621 -3.229 0.302 1.00 85.00 96 TYR A O 1
ATOM 787 N N . PHE A 1 97 ? 3.139 -1.123 -0.236 1.00 88.69 97 PHE A N 1
ATOM 788 C CA . PHE A 1 97 ? 1.794 -0.609 0.006 1.00 88.69 97 PHE A CA 1
ATOM 789 C C . PHE A 1 97 ? 0.747 -1.252 -0.910 1.00 88.69 97 PHE A C 1
ATOM 791 O O . PHE A 1 97 ? -0.322 -1.642 -0.442 1.00 88.69 97 PHE A O 1
ATOM 798 N N . TYR A 1 98 ? 1.058 -1.408 -2.201 1.00 88.81 98 TYR A N 1
ATOM 799 C CA . TYR A 1 98 ? 0.181 -2.101 -3.143 1.00 88.81 98 TYR A CA 1
ATOM 800 C C . TYR A 1 98 ? -0.076 -3.552 -2.707 1.00 88.81 98 TYR A C 1
ATOM 802 O O . TYR A 1 98 ? -1.230 -3.972 -2.687 1.00 88.81 98 TYR A O 1
ATOM 810 N N . SER A 1 99 ? 0.961 -4.294 -2.295 1.00 84.94 99 SER A N 1
ATOM 811 C CA . SER A 1 99 ? 0.809 -5.681 -1.835 1.00 84.94 99 SER A CA 1
ATOM 812 C C . SER A 1 99 ? -0.019 -5.799 -0.555 1.00 84.94 99 SER A C 1
ATOM 814 O O . SER A 1 99 ? -0.848 -6.700 -0.450 1.00 84.94 99 SER A O 1
ATOM 816 N N . GLU A 1 100 ? 0.137 -4.871 0.396 1.00 83.94 100 GLU A N 1
ATOM 817 C CA . GLU A 1 100 ? -0.667 -4.872 1.624 1.00 83.94 100 GLU A CA 1
ATOM 818 C C . GLU A 1 100 ? -2.152 -4.613 1.326 1.00 83.94 100 GLU A C 1
ATOM 820 O O . GLU A 1 100 ? -3.024 -5.250 1.915 1.00 83.94 100 GLU A O 1
ATOM 825 N N . LEU A 1 101 ? -2.457 -3.723 0.373 1.00 88.44 101 LEU A N 1
ATOM 826 C CA . LEU A 1 101 ? -3.831 -3.502 -0.081 1.00 88.44 101 LEU A CA 1
ATOM 827 C C . LEU A 1 101 ? -4.380 -4.695 -0.869 1.00 88.44 101 LEU A C 1
ATOM 829 O O . LEU A 1 101 ? -5.542 -5.051 -0.690 1.00 88.44 101 LEU A O 1
ATOM 833 N N . GLU A 1 102 ? -3.577 -5.313 -1.736 1.00 88.06 102 GLU A N 1
ATOM 834 C CA . GLU A 1 102 ? -3.970 -6.495 -2.512 1.00 88.06 102 GLU A CA 1
ATOM 835 C C . GLU A 1 102 ? -4.353 -7.663 -1.603 1.00 88.06 102 GLU A C 1
ATOM 837 O O . GLU A 1 102 ? -5.417 -8.254 -1.794 1.00 88.06 102 GLU A O 1
ATOM 842 N N . ARG A 1 103 ? -3.563 -7.916 -0.552 1.00 83.81 103 ARG A N 1
ATOM 843 C CA . ARG A 1 103 ? -3.830 -8.961 0.446 1.00 83.81 103 ARG A CA 1
ATOM 844 C C . ARG A 1 103 ? -5.219 -8.843 1.077 1.00 83.81 103 ARG A C 1
ATOM 846 O O . ARG A 1 103 ? -5.877 -9.854 1.313 1.00 83.81 103 ARG A O 1
ATOM 853 N N . ASP A 1 104 ? -5.670 -7.620 1.341 1.00 83.12 104 ASP A N 1
ATOM 854 C CA . ASP A 1 104 ? -6.959 -7.342 1.980 1.00 83.12 104 ASP A CA 1
ATOM 855 C C . ASP A 1 104 ? -8.072 -6.963 0.976 1.00 83.12 104 ASP A C 1
ATOM 857 O O . ASP A 1 104 ? -9.165 -6.577 1.387 1.00 83.12 104 ASP A O 1
ATOM 861 N N . ASN A 1 105 ? -7.839 -7.115 -0.337 1.00 89.06 105 ASN A N 1
ATOM 862 C CA . ASN A 1 105 ? -8.755 -6.726 -1.425 1.00 89.06 105 ASN A CA 1
ATOM 863 C C . ASN A 1 105 ? -9.139 -5.228 -1.423 1.00 89.06 105 ASN A C 1
ATOM 865 O O . ASN A 1 105 ? -10.253 -4.848 -1.781 1.00 89.06 105 ASN A O 1
ATOM 869 N N . LEU A 1 106 ? -8.200 -4.361 -1.040 1.00 91.00 106 LEU A N 1
ATOM 870 C CA . LEU A 1 106 ? -8.353 -2.907 -0.909 1.00 91.00 106 LEU A CA 1
ATOM 871 C C . LEU A 1 106 ? -7.632 -2.115 -2.015 1.00 91.00 106 LEU A C 1
ATOM 873 O O . LEU A 1 106 ? -7.366 -0.923 -1.857 1.00 91.00 106 LEU A O 1
ATOM 877 N N . THR A 1 107 ? -7.312 -2.738 -3.152 1.00 89.69 107 THR A N 1
ATOM 878 C CA . THR A 1 107 ? -6.570 -2.089 -4.256 1.00 89.69 107 THR A CA 1
ATOM 879 C C . THR A 1 107 ? -7.291 -0.881 -4.856 1.00 89.69 107 THR A C 1
ATOM 881 O O . THR A 1 107 ? -6.650 -0.026 -5.458 1.00 89.69 107 THR A O 1
ATOM 884 N N . SER A 1 108 ? -8.604 -0.745 -4.642 1.00 91.81 108 SER A N 1
ATOM 885 C CA . SER A 1 108 ? -9.379 0.446 -5.015 1.00 91.81 108 SER A CA 1
ATOM 886 C C . SER A 1 108 ? -8.928 1.727 -4.303 1.00 91.81 108 SER A C 1
ATOM 888 O O . SER A 1 108 ? -9.157 2.815 -4.826 1.00 91.81 108 SER A O 1
ATOM 890 N N . VAL A 1 109 ? -8.272 1.609 -3.142 1.00 91.62 109 VAL A N 1
ATOM 891 C CA . VAL A 1 109 ? -7.678 2.730 -2.393 1.00 91.62 109 VAL A CA 1
ATOM 892 C C . VAL A 1 109 ? -6.368 3.201 -3.034 1.00 91.62 109 VAL A C 1
ATOM 894 O O . VAL A 1 109 ? -5.932 4.329 -2.808 1.00 91.62 109 VAL A O 1
ATOM 897 N N . PHE A 1 110 ? -5.725 2.352 -3.836 1.00 92.75 110 PHE A N 1
ATOM 898 C CA . PHE A 1 110 ? -4.454 2.678 -4.458 1.00 92.75 110 PHE A CA 1
ATOM 899 C C . PHE A 1 110 ? -4.660 3.631 -5.655 1.00 92.75 110 PHE A C 1
ATOM 901 O O . PHE A 1 110 ? -5.444 3.325 -6.561 1.00 92.75 110 PHE A O 1
ATOM 908 N N . PRO A 1 111 ? -3.952 4.773 -5.723 1.00 94.00 111 PRO A N 1
ATOM 909 C CA . PRO A 1 111 ? -4.078 5.701 -6.842 1.00 94.00 111 PRO A CA 1
ATOM 910 C C . PRO A 1 111 ? -3.610 5.067 -8.159 1.00 94.00 111 PRO A C 1
ATOM 912 O O . PRO A 1 111 ? -2.455 4.663 -8.309 1.00 94.00 111 PRO A O 1
ATOM 915 N N . LYS A 1 112 ? -4.511 5.017 -9.147 1.00 92.56 112 LYS A N 1
ATOM 916 C CA . LYS A 1 112 ? -4.280 4.341 -10.439 1.00 92.56 112 LYS A CA 1
ATOM 917 C C . LYS A 1 112 ? -3.090 4.902 -11.224 1.00 92.56 112 LYS A C 1
ATOM 919 O O . LYS A 1 112 ? -2.459 4.166 -11.973 1.00 92.56 112 LYS A O 1
ATOM 924 N N . GLU A 1 113 ? -2.763 6.178 -11.028 1.00 93.56 113 GLU A N 1
ATOM 925 C CA . GLU A 1 113 ? -1.624 6.860 -11.661 1.00 93.56 113 GLU A CA 1
ATOM 926 C C . GLU A 1 113 ? -0.247 6.287 -11.271 1.00 93.56 113 GLU A C 1
ATOM 928 O O . GLU A 1 113 ? 0.735 6.520 -11.979 1.00 93.56 113 GLU A O 1
ATOM 933 N N . TYR A 1 114 ? -0.172 5.515 -10.178 1.00 93.31 114 TYR A N 1
ATOM 934 C CA . TYR A 1 114 ? 1.051 4.846 -9.717 1.00 93.31 114 TYR A CA 1
ATOM 935 C C . TYR A 1 114 ? 1.005 3.317 -9.867 1.00 93.31 114 TYR A C 1
ATOM 937 O O . TYR A 1 114 ? 1.897 2.630 -9.369 1.00 93.31 114 TYR A O 1
ATOM 945 N N . ALA A 1 115 ? -0.044 2.771 -10.492 1.00 90.12 115 ALA A N 1
ATOM 946 C CA . ALA A 1 115 ? -0.324 1.332 -10.528 1.00 90.12 115 ALA A CA 1
ATOM 947 C C . ALA A 1 115 ? 0.172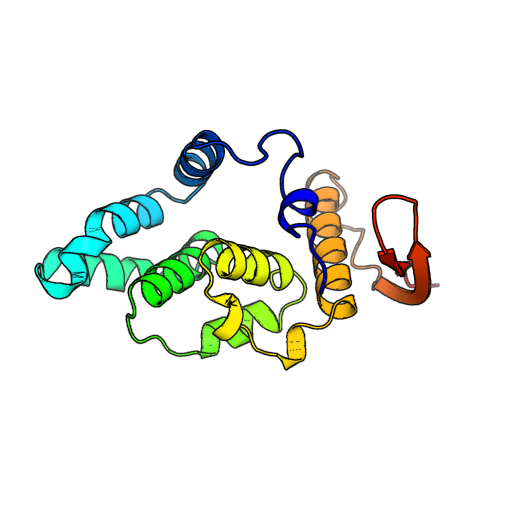 0.637 -11.808 1.00 90.12 115 ALA A C 1
ATOM 949 O O . ALA A 1 115 ? -0.193 -0.510 -12.063 1.00 90.12 115 ALA A O 1
ATOM 950 N N . SER A 1 116 ? 0.959 1.317 -12.650 1.00 91.25 116 SER A N 1
ATOM 951 C CA . SER A 1 116 ? 1.496 0.678 -13.856 1.00 91.25 116 SER A CA 1
ATOM 952 C C . SER A 1 116 ? 2.530 -0.397 -13.509 1.00 91.25 116 SER A C 1
ATOM 954 O O . SER A 1 116 ? 3.282 -0.265 -12.541 1.00 91.25 116 SER A O 1
ATOM 956 N N . GLU A 1 117 ? 2.601 -1.448 -14.331 1.00 86.81 117 GLU A N 1
ATOM 957 C CA . GLU A 1 117 ? 3.538 -2.566 -14.140 1.00 86.81 117 GLU A CA 1
ATOM 958 C C . GLU A 1 117 ? 4.988 -2.067 -14.016 1.00 86.81 117 GLU A C 1
ATOM 960 O O . GLU A 1 117 ? 5.691 -2.437 -13.077 1.00 86.81 117 GLU A O 1
ATOM 965 N N . LEU A 1 118 ? 5.406 -1.138 -14.884 1.00 87.50 118 LEU A N 1
ATOM 966 C CA . LEU A 1 118 ? 6.735 -0.521 -14.833 1.00 87.50 118 LEU A CA 1
ATOM 967 C C . LEU A 1 118 ? 6.999 0.195 -13.497 1.00 87.50 118 LEU A C 1
ATOM 969 O O . LEU A 1 118 ? 8.047 -0.007 -12.889 1.00 87.50 118 LEU A O 1
ATOM 973 N N . GLN A 1 119 ? 6.049 0.999 -13.011 1.00 88.88 119 GLN A N 1
ATOM 974 C CA . GLN A 1 119 ? 6.194 1.732 -11.748 1.00 88.88 119 GLN A CA 1
ATOM 975 C C . GLN A 1 119 ? 6.292 0.804 -10.531 1.00 88.88 119 GLN A C 1
ATOM 977 O O . GLN A 1 119 ? 6.977 1.152 -9.563 1.00 88.88 119 GLN A O 1
ATOM 982 N N . LEU A 1 120 ? 5.604 -0.339 -10.556 1.00 86.50 120 LEU A N 1
ATOM 983 C CA . LEU A 1 120 ? 5.690 -1.354 -9.506 1.00 86.50 120 LEU A CA 1
ATOM 984 C C . LEU A 1 120 ? 7.031 -2.098 -9.572 1.00 86.50 120 LEU A C 1
ATOM 986 O O . LEU A 1 120 ? 7.691 -2.254 -8.545 1.00 86.50 120 LEU A O 1
ATOM 990 N N . VAL A 1 121 ? 7.499 -2.474 -10.766 1.00 85.19 121 VAL A N 1
ATOM 991 C CA . VAL A 1 121 ? 8.817 -3.113 -10.948 1.00 85.19 121 VAL A CA 1
ATOM 992 C C . VAL A 1 121 ? 9.955 -2.193 -10.502 1.00 85.19 121 VAL A C 1
ATOM 994 O O . VAL A 1 121 ? 10.842 -2.618 -9.763 1.00 85.19 121 VAL A O 1
ATOM 997 N N . GLU A 1 122 ? 9.916 -0.915 -10.881 1.00 84.12 122 GLU A N 1
ATOM 998 C CA . GLU A 1 122 ? 10.877 0.088 -10.406 1.00 84.12 122 GLU A CA 1
ATOM 999 C C . GLU A 1 122 ? 10.915 0.176 -8.880 1.00 84.12 122 GLU A C 1
ATOM 1001 O O . GLU A 1 122 ? 11.984 0.322 -8.286 1.00 84.12 122 GLU A O 1
ATOM 1006 N N . SER A 1 123 ? 9.745 0.104 -8.243 1.00 83.00 123 SER A N 1
ATOM 1007 C CA . SER A 1 123 ? 9.630 0.163 -6.791 1.00 83.00 123 SER A CA 1
ATOM 1008 C C . SER A 1 123 ? 10.215 -1.078 -6.115 1.00 83.00 123 SER A C 1
ATOM 1010 O O . SER A 1 123 ? 10.966 -0.934 -5.150 1.00 83.00 123 SER A O 1
ATOM 1012 N N . VAL A 1 124 ? 9.971 -2.274 -6.664 1.00 81.44 124 VAL A N 1
ATOM 1013 C CA . VAL A 1 124 ? 10.586 -3.530 -6.194 1.00 81.44 124 VAL A CA 1
ATOM 1014 C C . VAL A 1 124 ? 12.107 -3.430 -6.234 1.00 81.44 124 VAL A C 1
ATOM 1016 O O . VAL A 1 124 ? 12.773 -3.676 -5.231 1.00 81.44 124 VAL A O 1
ATOM 1019 N N . LEU A 1 125 ? 12.669 -3.013 -7.370 1.00 78.38 125 LEU A N 1
ATOM 1020 C CA . LEU A 1 125 ? 14.120 -2.931 -7.537 1.00 78.38 125 LEU A CA 1
ATOM 1021 C C . LEU A 1 125 ? 14.762 -1.906 -6.596 1.00 78.38 125 LEU A C 1
ATOM 1023 O O . LEU A 1 125 ? 15.847 -2.152 -6.073 1.00 78.38 125 LEU A O 1
ATOM 1027 N N . LYS A 1 126 ? 14.089 -0.781 -6.332 1.00 74.94 126 LYS A N 1
ATOM 1028 C CA . LYS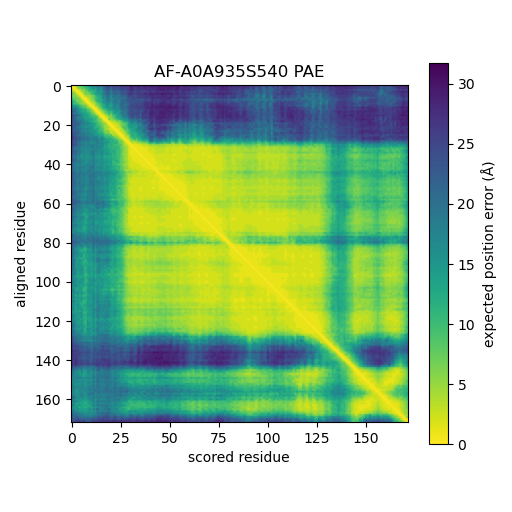 A 1 126 ? 14.558 0.210 -5.352 1.00 74.94 126 LYS A CA 1
ATOM 1029 C C . LYS A 1 126 ? 14.504 -0.317 -3.921 1.00 74.94 126 LYS A C 1
ATOM 1031 O O . LYS A 1 126 ? 15.461 -0.112 -3.179 1.00 74.94 126 LYS A O 1
ATOM 1036 N N . ALA A 1 127 ? 13.435 -1.019 -3.549 1.00 69.56 127 ALA A N 1
ATOM 1037 C CA . ALA A 1 127 ? 13.324 -1.648 -2.236 1.00 69.56 127 ALA A CA 1
ATOM 1038 C C . ALA A 1 127 ? 14.425 -2.705 -2.023 1.00 69.56 127 ALA A C 1
ATOM 1040 O O . ALA A 1 127 ? 15.110 -2.675 -1.003 1.00 69.56 127 ALA A O 1
ATOM 1041 N N . TYR A 1 128 ? 14.675 -3.563 -3.019 1.00 68.69 128 TYR A N 1
ATOM 1042 C CA . TYR A 1 128 ? 15.789 -4.521 -3.000 1.00 68.69 128 TYR A CA 1
ATOM 1043 C C . TYR A 1 128 ? 17.156 -3.846 -2.904 1.00 68.69 128 TYR A C 1
ATOM 1045 O O . TYR A 1 128 ? 18.011 -4.294 -2.141 1.00 68.69 128 TYR A O 1
ATOM 1053 N N . GLY A 1 129 ? 17.361 -2.769 -3.667 1.00 60.59 129 GLY A N 1
ATOM 1054 C CA . GLY A 1 129 ? 18.579 -1.969 -3.608 1.00 60.59 129 GLY A CA 1
ATOM 1055 C C . GLY A 1 129 ? 18.862 -1.498 -2.186 1.00 60.59 129 GLY A C 1
ATOM 1056 O O . GLY A 1 129 ? 19.946 -1.751 -1.681 1.00 60.59 129 GLY A O 1
ATOM 1057 N N . LEU A 1 130 ? 17.867 -0.916 -1.507 1.00 57.38 130 LEU A N 1
ATOM 1058 C CA . LEU A 1 130 ? 18.002 -0.456 -0.122 1.00 57.38 130 LEU A CA 1
ATOM 1059 C C . LEU A 1 130 ? 18.390 -1.588 0.838 1.00 57.38 130 LEU A C 1
ATOM 1061 O O . LEU A 1 130 ? 19.323 -1.413 1.616 1.00 57.38 130 LEU A O 1
ATOM 1065 N N . VAL A 1 131 ? 17.721 -2.744 0.766 1.00 53.78 131 VAL A N 1
ATOM 1066 C CA . VAL A 1 131 ? 18.031 -3.902 1.627 1.00 53.78 131 VAL A CA 1
ATOM 1067 C C . VAL A 1 131 ? 19.478 -4.359 1.431 1.00 53.78 131 VAL A C 1
ATOM 1069 O O . VAL A 1 131 ? 20.190 -4.572 2.410 1.00 53.78 131 VAL A O 1
ATOM 1072 N N . ASN A 1 132 ? 19.942 -4.422 0.181 1.00 49.03 132 ASN A N 1
ATOM 1073 C CA . ASN A 1 132 ? 21.311 -4.828 -0.132 1.00 49.03 132 ASN A CA 1
ATOM 1074 C C . ASN A 1 132 ? 22.357 -3.786 0.303 1.00 49.03 132 ASN A C 1
ATOM 1076 O O . ASN A 1 132 ? 23.451 -4.167 0.725 1.00 49.03 132 ASN A O 1
ATOM 1080 N N . THR A 1 133 ? 22.032 -2.488 0.255 1.00 48.28 133 THR A N 1
ATOM 1081 C CA . THR A 1 133 ? 22.922 -1.425 0.748 1.00 48.28 133 THR A CA 1
ATOM 1082 C C . THR A 1 133 ? 23.017 -1.412 2.275 1.00 48.28 133 THR A C 1
ATOM 1084 O O . THR A 1 133 ? 24.083 -1.119 2.792 1.00 48.28 133 THR A O 1
ATOM 1087 N N . TYR A 1 134 ? 21.966 -1.785 3.019 1.00 41.44 134 TYR A N 1
ATOM 1088 C CA . TYR A 1 134 ? 22.042 -1.911 4.487 1.00 41.44 134 TYR A CA 1
ATOM 1089 C C . TYR A 1 134 ? 22.921 -3.085 4.951 1.00 41.44 134 TYR A C 1
ATOM 1091 O O . TYR A 1 134 ? 23.503 -3.021 6.032 1.00 41.44 134 TYR A O 1
ATOM 1099 N N . SER A 1 135 ? 23.051 -4.141 4.143 1.00 42.31 135 SER A N 1
ATOM 1100 C CA . SER A 1 135 ? 23.959 -5.270 4.407 1.00 42.31 135 SER A CA 1
ATOM 1101 C C . SER A 1 135 ? 25.416 -5.025 3.993 1.00 42.31 135 SER A C 1
ATOM 1103 O O . SER A 1 135 ? 26.292 -5.807 4.362 1.00 42.31 135 SER A O 1
ATOM 1105 N N . ALA A 1 136 ? 25.697 -3.956 3.246 1.00 40.25 136 ALA A N 1
ATOM 1106 C CA . ALA A 1 136 ? 27.049 -3.563 2.877 1.00 40.25 136 ALA A CA 1
ATOM 1107 C C . ALA A 1 136 ? 27.472 -2.357 3.729 1.00 40.25 136 ALA A C 1
ATOM 1109 O O . ALA A 1 136 ? 26.828 -1.317 3.705 1.00 40.25 136 ALA A O 1
ATOM 1110 N N . TYR A 1 137 ? 28.567 -2.493 4.475 1.00 39.81 137 TYR A N 1
ATOM 1111 C CA . TYR A 1 137 ? 29.225 -1.454 5.285 1.00 39.81 137 TYR A CA 1
ATOM 1112 C C . TYR A 1 137 ? 29.808 -0.296 4.438 1.00 39.81 137 TYR A C 1
ATOM 1114 O O . TYR A 1 137 ? 30.943 0.118 4.642 1.00 39.81 137 TYR A O 1
ATOM 1122 N N . ASP A 1 138 ? 29.077 0.205 3.444 1.00 42.19 138 ASP A N 1
ATOM 1123 C CA . ASP A 1 138 ? 29.604 1.135 2.449 1.00 42.19 138 ASP A CA 1
ATOM 1124 C C . ASP A 1 138 ? 28.576 2.235 2.150 1.00 42.19 138 ASP A C 1
ATOM 1126 O O . ASP A 1 138 ? 27.798 2.189 1.193 1.00 42.19 138 ASP A O 1
ATOM 1130 N N . SER A 1 139 ? 28.548 3.229 3.042 1.00 48.53 139 SER A N 1
ATOM 1131 C CA . SER A 1 139 ? 27.672 4.406 2.987 1.00 48.53 139 SER A CA 1
ATOM 1132 C C . SER A 1 139 ? 27.934 5.324 1.786 1.00 48.53 139 SER A C 1
ATOM 1134 O O . SER A 1 139 ? 27.120 6.208 1.517 1.00 48.53 139 SER A O 1
ATOM 1136 N N . ASP A 1 140 ? 29.031 5.104 1.055 1.00 48.38 140 ASP A N 1
ATOM 1137 C CA . ASP A 1 140 ? 29.472 5.949 -0.059 1.00 48.38 140 ASP A CA 1
ATOM 1138 C C . ASP A 1 140 ? 28.901 5.532 -1.421 1.00 48.38 140 ASP A C 1
ATOM 1140 O O . ASP A 1 140 ? 29.009 6.280 -2.394 1.00 48.38 140 ASP A O 1
ATOM 1144 N N . LYS A 1 141 ? 28.190 4.398 -1.516 1.00 49.56 141 LYS A N 1
ATOM 1145 C CA . LYS A 1 141 ? 27.454 4.016 -2.738 1.00 49.56 141 LYS A CA 1
ATOM 1146 C C . LYS A 1 141 ? 26.103 4.716 -2.801 1.00 49.56 141 LYS A C 1
ATOM 1148 O O . LYS A 1 141 ? 25.030 4.109 -2.810 1.00 49.56 141 LYS A O 1
ATOM 1153 N N . GLN A 1 142 ? 26.164 6.041 -2.833 1.00 49.59 142 GLN A N 1
ATOM 1154 C CA . GLN A 1 142 ? 25.018 6.874 -3.132 1.00 49.59 142 GLN A CA 1
ATOM 1155 C C . GLN A 1 142 ? 24.550 6.615 -4.574 1.00 49.59 142 GLN A C 1
ATOM 1157 O O . GLN A 1 142 ? 25.169 7.047 -5.534 1.00 49.59 142 GLN A O 1
ATOM 1162 N N . LYS A 1 143 ? 23.371 5.995 -4.680 1.00 55.25 143 LYS A N 1
ATOM 1163 C CA . LYS A 1 143 ? 22.315 6.358 -5.641 1.00 55.25 143 LYS A CA 1
ATOM 1164 C C . LYS A 1 143 ? 22.683 6.310 -7.130 1.00 55.25 143 LYS A C 1
ATOM 1166 O O . LYS A 1 143 ? 22.501 7.302 -7.834 1.00 55.25 143 LYS A O 1
ATOM 1171 N N . ASP A 1 144 ? 23.001 5.136 -7.659 1.00 56.03 144 ASP A N 1
ATOM 1172 C CA . ASP A 1 144 ? 22.805 4.949 -9.097 1.00 56.03 144 ASP A CA 1
ATOM 1173 C C . ASP A 1 144 ? 21.296 4.940 -9.395 1.00 56.03 144 ASP A C 1
ATOM 1175 O O . ASP A 1 144 ? 20.562 4.030 -8.990 1.00 56.03 144 ASP A O 1
ATOM 1179 N N . SER A 1 145 ? 20.812 5.964 -10.100 1.00 69.38 145 SER A N 1
ATOM 1180 C CA . SER A 1 145 ? 19.441 6.015 -10.607 1.00 69.38 145 SER A CA 1
ATOM 1181 C C . SER A 1 145 ? 19.189 4.826 -11.537 1.00 69.38 145 SER A C 1
ATOM 1183 O O . SER A 1 145 ? 19.945 4.564 -12.473 1.00 69.38 145 SER A O 1
ATOM 1185 N N . LEU A 1 146 ? 18.100 4.095 -11.284 1.00 78.19 146 LEU A N 1
ATOM 1186 C CA . LEU A 1 146 ? 17.599 3.093 -12.220 1.00 78.19 146 LEU A CA 1
ATOM 1187 C C . LEU A 1 146 ? 16.933 3.805 -13.396 1.00 78.19 146 LEU A C 1
ATOM 1189 O O . LEU A 1 146 ? 16.040 4.629 -13.201 1.00 78.19 146 LEU A O 1
ATOM 1193 N N . ILE A 1 147 ? 17.358 3.459 -14.605 1.00 84.19 147 ILE A N 1
ATOM 1194 C CA . ILE A 1 147 ? 16.779 3.937 -15.855 1.00 84.19 147 ILE A CA 1
ATOM 1195 C C . ILE A 1 147 ? 16.151 2.746 -16.571 1.00 84.19 147 ILE A C 1
ATOM 1197 O O . ILE A 1 147 ? 16.799 1.714 -16.779 1.00 84.19 147 ILE A O 1
ATOM 1201 N N . PHE A 1 148 ? 14.898 2.909 -16.987 1.00 86.19 148 PHE A N 1
ATOM 1202 C CA . PHE A 1 148 ? 14.237 1.963 -17.872 1.00 86.19 148 PHE A CA 1
ATOM 1203 C C . PHE A 1 148 ? 15.005 1.830 -19.194 1.00 86.19 148 PHE A C 1
ATOM 1205 O O . PHE A 1 148 ? 15.304 2.819 -19.863 1.00 86.19 148 PHE A O 1
ATOM 1212 N N . HIS A 1 149 ? 15.343 0.598 -19.571 1.00 87.75 149 HIS A N 1
ATOM 1213 C CA . HIS A 1 149 ? 16.087 0.322 -20.793 1.00 87.75 149 HIS A CA 1
ATOM 1214 C C . HIS A 1 149 ? 15.206 -0.278 -21.886 1.00 87.75 149 HIS A C 1
ATOM 1216 O O . HIS A 1 149 ? 15.264 0.184 -23.026 1.00 87.75 149 HIS A O 1
ATOM 1222 N N . LYS A 1 150 ? 14.435 -1.324 -21.566 1.00 89.19 150 LYS A N 1
ATOM 1223 C CA . LYS A 1 150 ? 13.641 -2.055 -22.559 1.00 89.19 150 LYS A CA 1
ATOM 1224 C C . LYS A 1 150 ? 12.526 -2.882 -21.921 1.00 89.19 150 LYS A C 1
ATOM 1226 O O . LYS A 1 150 ? 12.694 -3.420 -20.832 1.00 89.19 150 LYS A O 1
ATOM 1231 N N . GLU A 1 151 ? 11.431 -3.041 -22.660 1.00 91.38 151 GLU A N 1
ATOM 1232 C CA . GLU A 1 151 ? 10.361 -4.003 -22.393 1.00 91.38 151 GLU A CA 1
ATOM 1233 C C . GLU A 1 151 ? 10.453 -5.184 -23.377 1.00 91.38 151 GLU A C 1
ATOM 1235 O O . GLU A 1 151 ? 10.673 -4.989 -24.578 1.00 91.38 151 GLU A O 1
ATOM 1240 N N . ILE A 1 152 ? 10.299 -6.414 -22.884 1.00 91.81 152 ILE A N 1
ATOM 1241 C CA . ILE A 1 152 ? 10.273 -7.635 -23.697 1.00 91.81 152 ILE A CA 1
ATOM 1242 C C . ILE A 1 152 ? 9.035 -8.449 -23.327 1.00 91.81 152 ILE A C 1
ATOM 1244 O O . ILE A 1 152 ? 8.904 -8.912 -22.198 1.00 91.81 152 ILE A O 1
ATOM 1248 N N . LYS A 1 153 ? 8.142 -8.683 -24.292 1.00 91.06 153 LYS A N 1
ATOM 1249 C CA . LYS A 1 153 ? 7.035 -9.629 -24.106 1.00 91.06 153 LYS A CA 1
ATOM 1250 C C . LYS A 1 153 ? 7.595 -11.048 -24.075 1.00 91.06 153 LYS A C 1
ATOM 1252 O O . LYS A 1 153 ? 8.279 -11.456 -25.011 1.00 91.06 153 LYS A O 1
ATOM 1257 N N . ALA A 1 154 ? 7.300 -11.785 -23.013 1.00 88.19 154 ALA A N 1
ATOM 1258 C CA . ALA A 1 154 ? 7.762 -13.148 -22.813 1.00 88.19 154 ALA A CA 1
ATOM 1259 C C . ALA A 1 154 ? 6.572 -14.086 -22.607 1.00 88.19 154 ALA A C 1
ATOM 1261 O O . ALA A 1 154 ? 5.551 -13.728 -22.020 1.00 88.19 154 ALA A O 1
ATOM 1262 N N . SER A 1 155 ? 6.699 -15.312 -23.094 1.00 90.62 155 SER A N 1
ATOM 1263 C CA . SER A 1 155 ? 5.707 -16.356 -22.867 1.00 90.62 155 SER A CA 1
ATOM 1264 C C . SER A 1 155 ? 6.381 -17.710 -22.789 1.00 90.62 155 SER A C 1
ATOM 1266 O O . SER A 1 155 ? 7.254 -18.005 -23.605 1.00 90.62 155 SER A O 1
ATOM 1268 N N . ASN A 1 156 ? 5.939 -18.541 -21.855 1.00 86.50 156 ASN A N 1
ATOM 1269 C CA . ASN A 1 156 ? 6.285 -19.953 -21.779 1.00 86.50 156 ASN A CA 1
ATOM 1270 C C . ASN A 1 156 ? 5.002 -20.807 -21.874 1.00 86.50 156 ASN A C 1
ATOM 1272 O O . ASN A 1 156 ? 3.920 -20.299 -22.174 1.00 86.50 156 ASN A O 1
ATOM 1276 N N . LYS A 1 157 ? 5.121 -22.123 -21.656 1.00 84.00 157 LYS A N 1
ATOM 1277 C CA . LYS A 1 157 ? 3.984 -23.060 -21.719 1.00 84.00 157 LYS A CA 1
ATOM 1278 C C . LYS A 1 157 ? 2.883 -22.753 -20.689 1.00 84.00 157 LYS A C 1
ATOM 1280 O O . LYS A 1 157 ? 1.731 -23.101 -20.927 1.00 84.00 157 LYS A O 1
ATOM 1285 N N . TYR A 1 158 ? 3.234 -22.141 -19.564 1.00 85.31 158 TYR A N 1
ATOM 1286 C CA . TYR A 1 158 ? 2.351 -21.926 -18.419 1.00 85.31 158 TYR A CA 1
ATOM 1287 C C . TYR A 1 158 ? 1.835 -20.486 -18.339 1.00 85.31 158 TYR A C 1
ATOM 1289 O O . TYR A 1 158 ? 0.701 -20.266 -17.923 1.00 85.31 158 TYR A O 1
ATOM 1297 N N . GLU A 1 159 ? 2.635 -19.507 -18.760 1.00 81.25 159 GLU A N 1
ATOM 1298 C CA . GLU A 1 159 ? 2.401 -18.096 -18.471 1.00 81.25 159 GLU A CA 1
ATOM 1299 C C . GLU A 1 159 ? 2.850 -17.179 -19.608 1.00 81.25 159 GLU A C 1
ATOM 1301 O O . GLU A 1 159 ? 3.726 -17.494 -20.419 1.00 81.25 159 GLU A O 1
ATOM 1306 N N . LYS A 1 160 ? 2.227 -16.002 -19.654 1.00 85.94 160 LYS A N 1
ATOM 1307 C CA . LYS A 1 160 ? 2.578 -14.899 -20.547 1.00 85.94 160 LYS A CA 1
ATOM 1308 C C . LYS A 1 160 ? 2.726 -13.643 -19.706 1.00 85.94 160 LYS A C 1
ATOM 1310 O O . LYS A 1 160 ? 1.900 -13.402 -18.829 1.00 85.94 160 LYS A O 1
ATOM 1315 N N . GLY A 1 161 ? 3.729 -12.835 -20.009 1.00 85.88 161 GLY A N 1
ATOM 1316 C CA . GLY A 1 161 ? 4.005 -11.625 -19.257 1.00 85.88 161 GLY A CA 1
ATOM 1317 C C . GLY A 1 161 ? 4.984 -10.702 -19.960 1.00 85.88 161 GLY A C 1
ATOM 1318 O O . GLY A 1 161 ? 5.298 -10.850 -21.145 1.00 85.88 161 GLY A O 1
ATOM 1319 N N . THR A 1 162 ? 5.461 -9.740 -19.188 1.00 86.38 162 THR A N 1
ATOM 1320 C CA . THR A 1 162 ? 6.315 -8.663 -19.659 1.00 86.38 162 THR A CA 1
ATOM 1321 C C . THR A 1 162 ? 7.565 -8.615 -18.794 1.00 86.38 162 THR A C 1
ATOM 1323 O O . THR A 1 162 ? 7.482 -8.541 -17.572 1.00 86.38 162 THR A O 1
ATOM 1326 N N . VAL A 1 163 ? 8.733 -8.672 -19.428 1.00 85.69 163 VAL A N 1
ATOM 1327 C CA . VAL A 1 163 ? 10.033 -8.536 -18.770 1.00 85.69 163 VAL A CA 1
ATOM 1328 C C . VAL A 1 163 ? 10.517 -7.105 -18.953 1.00 85.69 163 VAL 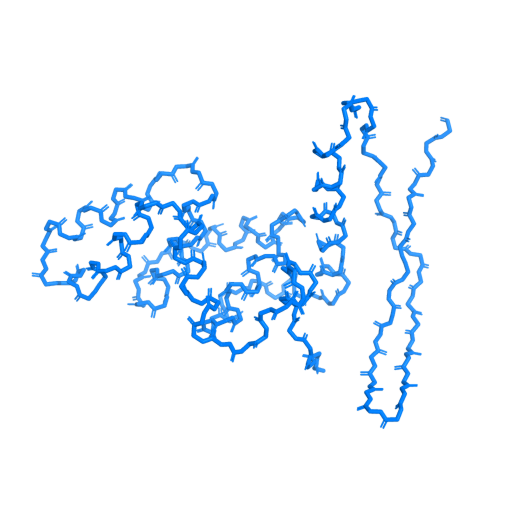A C 1
ATOM 1330 O O . VAL A 1 163 ? 10.709 -6.640 -20.079 1.00 85.69 163 VAL A O 1
ATOM 1333 N N . TYR A 1 164 ? 10.744 -6.422 -17.836 1.00 85.88 164 TYR A N 1
ATOM 1334 C CA . TYR A 1 164 ? 11.291 -5.072 -17.801 1.00 85.88 164 TYR A CA 1
ATOM 1335 C C . TYR A 1 164 ? 12.791 -5.129 -17.513 1.00 85.88 164 TYR A C 1
ATOM 1337 O O . TYR A 1 164 ? 13.220 -5.679 -16.502 1.00 85.88 164 TYR A O 1
ATOM 1345 N N . ILE A 1 165 ? 13.594 -4.543 -18.400 1.00 85.38 165 ILE A N 1
ATOM 1346 C CA . ILE A 1 165 ? 15.040 -4.401 -18.224 1.00 85.38 165 ILE A CA 1
ATOM 1347 C C . ILE A 1 165 ? 15.325 -2.972 -17.777 1.00 85.38 165 ILE A C 1
ATOM 1349 O O . ILE A 1 165 ? 15.001 -2.013 -18.483 1.00 85.38 165 ILE A O 1
ATOM 1353 N N . LEU A 1 166 ? 15.958 -2.841 -16.614 1.00 85.19 166 LEU A N 1
ATOM 1354 C CA . LEU A 1 166 ? 16.426 -1.578 -16.057 1.00 85.19 166 LEU A CA 1
ATOM 1355 C C . LEU A 1 166 ? 17.946 -1.628 -15.898 1.00 85.19 166 LEU A C 1
ATOM 1357 O O . LEU A 1 166 ? 18.523 -2.696 -15.700 1.00 85.19 166 LEU A O 1
ATOM 1361 N N . LYS A 1 167 ? 18.596 -0.471 -16.003 1.00 84.44 167 LYS A N 1
ATOM 1362 C CA . LYS A 1 167 ? 20.047 -0.328 -15.840 1.00 84.44 167 LYS A CA 1
ATOM 1363 C C . LYS A 1 167 ? 20.378 0.815 -14.892 1.00 84.44 167 LYS A C 1
ATOM 1365 O O . LYS A 1 167 ? 19.616 1.772 -14.793 1.00 84.44 167 LYS A O 1
ATOM 1370 N N . HIS A 1 168 ? 21.535 0.736 -14.250 1.00 81.44 168 HIS A N 1
ATOM 1371 C CA . HIS A 1 168 ? 22.087 1.850 -13.489 1.00 81.44 168 HIS A CA 1
ATOM 1372 C C . HIS A 1 168 ? 22.606 2.941 -14.429 1.00 81.44 168 HIS A C 1
ATOM 1374 O O . HIS A 1 168 ? 23.236 2.657 -15.455 1.00 81.44 168 HIS A O 1
ATOM 1380 N N . GLN A 1 169 ? 22.329 4.196 -14.088 1.00 72.50 169 GLN A N 1
ATOM 1381 C CA . GLN A 1 169 ? 22.979 5.335 -14.712 1.00 72.50 169 GLN A CA 1
ATOM 1382 C C . GLN A 1 169 ? 24.434 5.372 -14.245 1.00 72.50 169 GLN A C 1
ATOM 1384 O O . GLN A 1 169 ? 24.695 5.641 -13.081 1.00 72.50 169 GLN A O 1
ATOM 1389 N N . ARG A 1 170 ? 25.389 5.109 -15.143 1.00 62.19 170 ARG A N 1
ATOM 1390 C CA . ARG A 1 170 ? 26.797 5.384 -14.844 1.00 62.19 170 ARG A CA 1
ATOM 1391 C C . ARG A 1 170 ? 26.988 6.895 -14.775 1.00 62.19 170 ARG A C 1
ATOM 1393 O O . ARG A 1 170 ? 26.846 7.573 -15.792 1.00 62.19 170 ARG A O 1
ATOM 1400 N N . THR A 1 171 ? 27.291 7.400 -13.589 1.00 57.09 171 THR A N 1
ATOM 1401 C CA . THR A 1 171 ? 27.863 8.736 -13.420 1.00 57.09 171 THR A CA 1
ATOM 1402 C C . THR A 1 171 ? 29.342 8.632 -13.798 1.00 57.09 171 THR A C 1
ATOM 1404 O O . THR A 1 171 ? 30.059 7.837 -13.192 1.00 57.09 171 THR A O 1
ATOM 1407 N N . ASN A 1 172 ? 29.759 9.324 -14.863 1.00 46.97 172 ASN A N 1
ATOM 1408 C CA . ASN A 1 172 ? 31.173 9.445 -15.245 1.00 46.97 172 ASN A CA 1
ATOM 1409 C C . ASN A 1 172 ? 31.899 10.428 -14.329 1.00 46.97 172 ASN A C 1
ATOM 1411 O O . ASN A 1 172 ? 31.245 11.420 -13.931 1.00 46.97 172 ASN A O 1
#

Nearest PDB structures (foldseek):
  5wvk-assembly1_Z  TM=4.466E-01  e=4.085E+00  Saccharomyces cerevisiae S288C
  4l7m-assembly2_B  TM=3.271E-01  e=2.562E+00  Thermococcus onnurineus NA1
  1oyz-assembly1_A  TM=3.276E-01  e=9.859E+00  Escherichia coli
  5gup-assembly1_V  TM=2.312E-01  e=8.013E+00  Sus scrofa

Secondary structure (DSSP, 8-state):
---S-GGGGTS-TT-SS-HHHHHHHHHHS-HHHHHHHHHGGGTTT-HHHHHHHHHHTT---HHHHHHHHHHHHHTT----THHHHHHHH-TTTHHHHHHHHHHTT-GGGS-GGG--HHHHHHHHHHHHHHHHHHTSS-TT-----EEEEEEEEEE-SS-EEEEEEEEE----

Solvent-accessible surface area (backbone atoms only — not comparable to full-atom values): 10413 Å² total; per-residue (Å²): 131,88,87,68,69,70,56,65,78,76,44,80,85,79,65,77,92,45,77,61,48,60,54,50,49,54,72,71,41,52,69,68,55,52,51,39,60,73,38,48,87,34,43,88,80,33,72,67,43,30,54,51,41,58,53,56,56,66,43,97,40,72,79,45,31,52,59,41,50,53,54,37,50,76,69,72,47,92,70,77,63,65,59,43,51,53,36,41,69,35,48,70,39,20,39,61,51,50,45,59,26,49,76,72,73,41,52,87,66,50,56,71,95,50,64,46,70,68,56,34,52,54,8,46,56,46,38,53,48,52,58,55,49,73,75,40,102,53,90,81,75,72,75,63,51,77,39,86,72,49,80,42,84,46,70,62,99,89,50,73,52,75,46,77,42,68,41,69,52,81,83,130

Foldseek 3Di:
DDPDQPVCLVDPNPDPDDPVVVVVVLVVQDVLLNLLLVLVVCCPPDPVNVVSLVVQCPDPDCSRVLSSVLSCVLSVHDDDLVVLCVQLVDLQRNLVSCSSCVVSVNNVSHDPVSPDPVNNVSSSVNNVVVVVVVVDPCPPPPDQDKDWDDKDWDDDPPDTDIDTDIDGDDDD

Mean predicted aligned error: 11.32 Å

pLDDT: mean 75.61, std 20.12, range [32.84, 95.94]

Sequence (172 aa):
MVKENLETLTTNSIVKNTKYKDVLNLNEQQLLVNFAHILMPFYKTDEKAKQLIDKVAKIKNDQIMMPMFVLLKKNSITLNDTLANYYAKNPNTRTYFYSELERDNLTSVFPKEYASELQLVESVLKAYGLVNTYSAYDSDKQKDSLIFHKEIKASNKYEKGTVYILKHQRTN

Radius of gyration: 18.42 Å; Cα contacts (8 Å, |Δi|>4): 162; chains: 1; bounding box: 50×35×49 Å